Protein AF-A0A520PV38-F1 (afdb_monomer_lite)

Foldseek 3Di:
DPPPPLLVVLLVQLCVLPVVCNVVLVDPPAFCVVVVVDDPVSVVSLQVVLCVQQVHHDDPVPDDSNCRRHSVSVSVSRD

Sequence (79 aa):
MTKINKKEIVKKILIEIKPEIKSSLNNNKINLINDGIIDSFDIIRIIHEIDKINKRKIDPKNVHNVSFSSIENIAKLLH

Secondary structure (DSSP, 8-state):
-----HHHHHHHHHHHH-GGGGGGGG-TT--TTTTTSS-HHHHHHHHHHHHHHHTSPPPGGG--GGGGSSHHHHHTT--

Structure (mmCIF, N/CA/C/O backbone):
data_AF-A0A520PV38-F1
#
_entry.id   AF-A0A520PV38-F1
#
loop_
_atom_site.group_PDB
_atom_site.id
_atom_site.type_symbol
_atom_site.label_atom_id
_atom_site.label_alt_id
_atom_site.label_comp_id
_atom_site.label_asym_id
_atom_site.label_entity_id
_atom_site.label_seq_id
_atom_site.pdbx_PDB_ins_code
_atom_site.Cartn_x
_atom_site.Cartn_y
_atom_site.Cartn_z
_atom_site.occupancy
_atom_site.B_iso_or_equiv
_atom_site.auth_seq_id
_atom_site.auth_comp_id
_atom_site.auth_asym_id
_atom_site.auth_atom_id
_atom_site.pdbx_PDB_model_num
ATOM 1 N N . MET A 1 1 ? -5.510 12.200 23.438 1.00 39.44 1 MET A N 1
ATOM 2 C CA . MET A 1 1 ? -5.835 11.667 22.095 1.00 39.44 1 MET A CA 1
ATOM 3 C C . MET A 1 1 ? -4.538 11.434 21.337 1.00 39.44 1 MET A C 1
ATOM 5 O O . MET A 1 1 ? -3.906 12.391 20.909 1.00 39.44 1 MET A O 1
ATOM 9 N N . THR A 1 2 ? -4.086 10.187 21.238 1.00 47.12 2 THR A N 1
ATOM 10 C CA . THR A 1 2 ? -2.909 9.815 20.443 1.00 47.12 2 THR A CA 1
ATOM 11 C C . THR A 1 2 ? -3.230 10.049 18.971 1.00 47.12 2 THR A C 1
ATOM 13 O O . THR A 1 2 ? -4.093 9.392 18.398 1.00 47.12 2 THR A O 1
ATOM 16 N N . LYS A 1 3 ? -2.575 11.039 18.362 1.00 57.91 3 LYS A N 1
ATOM 17 C CA . LYS A 1 3 ? -2.690 11.341 16.934 1.00 57.91 3 LYS A CA 1
ATOM 18 C C . LYS A 1 3 ? -2.200 10.103 16.176 1.00 57.91 3 LYS A C 1
ATOM 20 O O . LYS A 1 3 ? -1.002 9.834 16.161 1.00 57.91 3 LYS A O 1
ATOM 25 N N . ILE A 1 4 ? -3.112 9.305 15.622 1.00 70.00 4 ILE A N 1
ATOM 26 C CA . ILE A 1 4 ? -2.746 8.124 14.835 1.00 70.00 4 ILE A CA 1
ATOM 27 C C . ILE A 1 4 ? -1.897 8.606 13.657 1.00 70.00 4 ILE A C 1
ATOM 29 O O . ILE A 1 4 ? -2.368 9.359 12.801 1.00 70.00 4 ILE A O 1
ATOM 33 N N . ASN A 1 5 ? -0.627 8.205 13.625 1.00 89.50 5 ASN A N 1
ATOM 34 C CA . ASN A 1 5 ? 0.268 8.583 12.545 1.00 89.50 5 ASN A CA 1
ATOM 35 C C . ASN A 1 5 ? 0.020 7.661 11.344 1.00 89.50 5 ASN A C 1
ATOM 37 O O . ASN A 1 5 ? 0.619 6.592 11.232 1.00 89.50 5 ASN A O 1
ATOM 41 N N . LYS A 1 6 ? -0.884 8.083 10.450 1.00 92.56 6 LYS A N 1
ATOM 42 C CA . LYS A 1 6 ? -1.267 7.339 9.236 1.00 92.56 6 LYS A CA 1
ATOM 43 C C . LYS A 1 6 ? -0.051 6.915 8.401 1.00 92.56 6 LYS A C 1
ATOM 45 O O . LYS A 1 6 ? -0.039 5.810 7.875 1.00 92.56 6 LYS A O 1
ATOM 50 N N . LYS A 1 7 ? 1.009 7.732 8.345 1.00 92.44 7 LYS A N 1
ATOM 51 C CA . LYS A 1 7 ? 2.244 7.387 7.620 1.00 92.44 7 LYS A CA 1
ATOM 52 C C . LYS A 1 7 ? 2.977 6.198 8.240 1.00 92.44 7 LYS A C 1
ATOM 54 O O . LYS A 1 7 ? 3.474 5.346 7.516 1.00 92.44 7 LYS A O 1
ATOM 59 N N . GLU A 1 8 ? 3.022 6.119 9.567 1.00 92.62 8 GLU A N 1
ATOM 60 C CA . GLU A 1 8 ? 3.643 4.986 10.263 1.00 92.62 8 GLU A CA 1
ATOM 61 C C . GLU A 1 8 ? 2.831 3.702 10.088 1.00 92.62 8 GLU A C 1
ATOM 63 O O . GLU A 1 8 ? 3.410 2.629 9.958 1.00 92.62 8 GLU A O 1
ATOM 68 N N . ILE A 1 9 ? 1.500 3.800 10.009 1.00 94.19 9 ILE A N 1
ATOM 69 C CA . ILE A 1 9 ? 0.653 2.655 9.646 1.00 94.19 9 ILE A CA 1
ATOM 70 C C . ILE A 1 9 ? 0.997 2.169 8.238 1.00 94.19 9 ILE A C 1
ATOM 72 O O . ILE A 1 9 ? 1.258 0.985 8.054 1.00 94.19 9 ILE A O 1
ATOM 76 N N . VAL A 1 10 ? 1.066 3.076 7.261 1.00 94.75 10 VAL A N 1
ATOM 77 C CA . VAL A 1 10 ? 1.432 2.719 5.884 1.00 94.75 10 VAL A CA 1
ATOM 78 C C . VAL A 1 10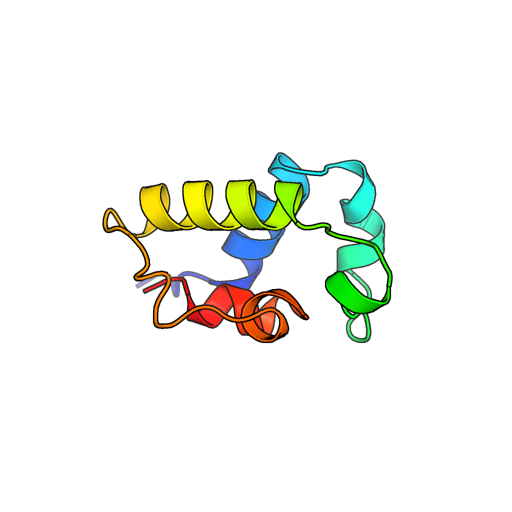 ? 2.806 2.057 5.826 1.00 94.75 10 VAL A C 1
ATOM 80 O O . VAL A 1 10 ? 2.944 1.020 5.189 1.00 94.75 10 VAL A O 1
ATOM 83 N N . LYS A 1 11 ? 3.815 2.594 6.523 1.00 94.12 11 LYS A N 1
ATOM 84 C CA . LYS A 1 11 ? 5.140 1.958 6.588 1.00 94.12 11 LYS A CA 1
ATOM 85 C C . LYS A 1 11 ? 5.069 0.533 7.133 1.00 94.12 11 LYS A C 1
ATOM 87 O O . LYS A 1 11 ? 5.745 -0.339 6.601 1.00 94.12 11 LYS A O 1
ATOM 92 N N . LYS A 1 12 ? 4.258 0.288 8.168 1.00 94.75 12 LYS A N 1
ATOM 93 C CA . LYS A 1 12 ? 4.068 -1.062 8.717 1.00 94.75 12 LYS A CA 1
ATOM 94 C C . LYS A 1 12 ? 3.443 -2.005 7.692 1.00 94.75 12 LYS A C 1
ATOM 96 O O . LYS A 1 12 ? 4.001 -3.072 7.488 1.00 94.75 12 LYS A O 1
ATOM 101 N N . ILE A 1 13 ? 2.378 -1.580 7.008 1.00 95.31 13 ILE A N 1
ATOM 102 C CA . ILE A 1 13 ? 1.733 -2.360 5.936 1.00 95.31 13 ILE A CA 1
ATOM 103 C C . ILE A 1 13 ? 2.745 -2.696 4.833 1.00 95.31 13 ILE A C 1
ATOM 105 O O . ILE A 1 13 ? 2.859 -3.841 4.413 1.00 95.31 13 ILE A O 1
ATOM 109 N N . LEU A 1 14 ? 3.517 -1.703 4.387 1.00 94.94 14 LEU A N 1
ATOM 110 C CA . LEU A 1 14 ? 4.522 -1.873 3.339 1.00 94.94 14 LEU A CA 1
ATO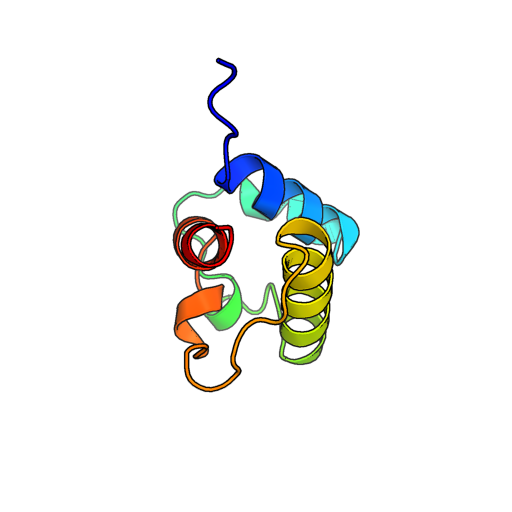M 111 C C . LEU A 1 14 ? 5.621 -2.869 3.747 1.00 94.94 14 LEU A C 1
ATOM 113 O O . LEU A 1 14 ? 5.993 -3.722 2.948 1.00 94.94 14 LEU A O 1
ATOM 117 N N . ILE A 1 15 ? 6.104 -2.803 4.991 1.00 95.12 15 ILE A N 1
ATOM 118 C CA . ILE A 1 15 ? 7.103 -3.746 5.526 1.00 95.12 15 ILE A CA 1
ATOM 119 C C . ILE A 1 15 ? 6.507 -5.145 5.729 1.00 95.12 15 ILE A C 1
ATOM 121 O O . ILE A 1 15 ? 7.216 -6.129 5.559 1.00 95.12 15 ILE A O 1
ATOM 125 N N . GLU A 1 16 ? 5.231 -5.253 6.095 1.00 94.62 16 GLU A N 1
ATOM 126 C CA . GLU A 1 16 ? 4.541 -6.537 6.251 1.00 94.62 16 GLU A CA 1
ATOM 127 C C . GLU A 1 16 ? 4.359 -7.252 4.908 1.00 94.62 16 GLU A C 1
ATOM 129 O O . GLU A 1 16 ? 4.590 -8.454 4.808 1.00 94.62 16 GLU A O 1
ATOM 134 N N . ILE A 1 17 ? 3.999 -6.504 3.863 1.00 94.06 17 ILE A N 1
ATOM 135 C CA . ILE A 1 17 ? 3.811 -7.042 2.511 1.00 94.06 17 ILE A CA 1
ATOM 136 C C . ILE A 1 17 ? 5.153 -7.366 1.853 1.00 94.06 17 ILE A C 1
ATOM 138 O O . ILE A 1 17 ? 5.254 -8.373 1.148 1.00 94.06 17 ILE A O 1
ATOM 142 N N . LYS A 1 18 ? 6.159 -6.509 2.065 1.00 93.38 18 LYS A N 1
ATOM 143 C CA . LYS A 1 18 ? 7.434 -6.556 1.348 1.00 93.38 18 LYS A CA 1
ATOM 144 C C . LYS A 1 18 ? 8.607 -6.144 2.249 1.00 93.38 18 LYS A C 1
ATOM 146 O O . LYS A 1 18 ? 9.099 -5.018 2.160 1.00 93.38 18 LYS A O 1
ATOM 151 N N . PRO A 1 19 ? 9.062 -7.014 3.166 1.00 92.62 19 PRO A N 1
ATOM 152 C CA . PRO A 1 19 ? 10.061 -6.665 4.181 1.00 92.62 19 PRO A CA 1
ATOM 153 C C . PRO A 1 19 ? 11.371 -6.089 3.624 1.00 92.62 19 PRO A C 1
ATOM 155 O O . PRO A 1 19 ? 12.015 -5.264 4.279 1.00 92.62 19 PRO A O 1
ATOM 158 N N . GLU A 1 20 ? 11.760 -6.486 2.411 1.00 91.75 20 GLU A N 1
ATOM 159 C CA . GLU A 1 20 ? 12.987 -6.064 1.738 1.00 91.75 20 GLU A CA 1
ATOM 160 C C . GLU A 1 20 ? 13.039 -4.558 1.429 1.00 91.75 20 GLU A C 1
ATOM 162 O O . GLU A 1 20 ? 14.128 -3.988 1.346 1.00 91.75 20 GLU A O 1
ATOM 167 N N . ILE A 1 21 ? 11.893 -3.870 1.337 1.00 91.12 21 ILE A N 1
ATOM 168 C CA . ILE A 1 21 ? 11.855 -2.434 1.002 1.00 91.12 21 ILE A CA 1
ATOM 169 C C . ILE A 1 21 ? 12.099 -1.534 2.215 1.00 91.12 21 ILE A C 1
ATOM 171 O O . ILE A 1 21 ? 12.199 -0.317 2.062 1.00 91.12 21 ILE A O 1
ATOM 175 N N . LYS A 1 22 ? 12.215 -2.103 3.425 1.00 90.12 22 LYS A N 1
ATOM 176 C CA . LYS A 1 22 ? 12.367 -1.354 4.684 1.00 90.12 22 LYS A CA 1
ATOM 177 C C . LYS A 1 22 ? 13.478 -0.303 4.620 1.00 90.12 22 LYS A C 1
ATOM 179 O O . LYS A 1 22 ? 13.291 0.810 5.106 1.00 90.12 22 LYS A O 1
ATOM 184 N N . SER A 1 23 ? 14.611 -0.638 4.005 1.00 86.81 23 SER A N 1
ATOM 185 C CA . SER A 1 23 ? 15.743 0.281 3.836 1.00 86.81 23 SER A CA 1
ATOM 186 C C . SER A 1 23 ? 15.420 1.436 2.881 1.00 86.81 23 SER A C 1
ATOM 188 O O . SER A 1 23 ? 15.830 2.570 3.121 1.00 86.81 23 SER A O 1
ATOM 190 N N . SER A 1 24 ? 14.635 1.166 1.837 1.00 85.38 24 SER A N 1
ATOM 191 C CA . SER A 1 24 ? 14.236 2.129 0.806 1.00 85.38 24 SER A CA 1
ATOM 192 C C . SER A 1 24 ? 13.196 3.139 1.307 1.00 85.38 24 SER A C 1
ATOM 194 O O . SER A 1 24 ? 13.194 4.287 0.868 1.00 85.38 24 SER A O 1
ATOM 196 N N . LEU A 1 25 ? 12.358 2.761 2.282 1.00 84.44 25 LEU A N 1
ATOM 197 C CA . LEU A 1 25 ? 11.307 3.628 2.847 1.00 84.44 25 LEU A CA 1
ATOM 198 C C . LEU A 1 25 ? 11.835 4.831 3.648 1.00 84.44 25 LEU A C 1
ATOM 200 O O . LEU A 1 25 ? 11.065 5.739 3.960 1.00 84.44 25 LEU A O 1
ATOM 204 N N . ASN A 1 26 ? 13.126 4.854 3.985 1.00 80.31 26 ASN A N 1
ATOM 205 C CA . ASN A 1 26 ? 13.757 5.993 4.659 1.00 80.31 26 ASN A CA 1
ATOM 206 C C . ASN A 1 26 ? 14.162 7.114 3.685 1.00 80.31 26 ASN A C 1
ATOM 208 O O . ASN A 1 26 ? 14.573 8.189 4.121 1.00 80.31 26 ASN A O 1
ATOM 212 N N . ASN A 1 27 ? 14.054 6.883 2.373 1.00 79.69 27 ASN A N 1
ATOM 213 C CA . ASN A 1 27 ? 14.351 7.886 1.362 1.00 79.69 27 ASN A CA 1
ATOM 214 C C . ASN A 1 27 ? 13.100 8.717 1.035 1.00 79.69 27 ASN A C 1
ATOM 216 O O . ASN A 1 27 ? 12.179 8.247 0.374 1.00 79.69 27 ASN A O 1
ATOM 220 N N . ASN A 1 28 ? 13.096 9.990 1.434 1.00 71.12 28 ASN A N 1
ATOM 221 C CA . ASN A 1 28 ? 11.958 10.898 1.233 1.00 71.12 28 ASN A CA 1
ATOM 222 C C . ASN A 1 28 ? 11.654 11.240 -0.241 1.00 71.12 28 ASN A C 1
ATOM 224 O O . ASN A 1 28 ? 10.663 11.919 -0.503 1.00 71.12 28 ASN A O 1
ATOM 228 N N . LYS A 1 29 ? 12.500 10.837 -1.198 1.00 82.44 29 LYS A N 1
ATOM 229 C CA . LYS A 1 29 ? 12.312 11.115 -2.635 1.00 82.44 29 LYS A CA 1
ATOM 230 C C . LYS A 1 29 ? 11.853 9.904 -3.451 1.00 82.44 29 LYS A C 1
ATOM 232 O O . LYS A 1 29 ? 11.769 10.013 -4.669 1.00 82.44 29 LYS A O 1
ATOM 237 N N . ILE A 1 30 ? 11.588 8.772 -2.804 1.00 88.81 30 ILE A N 1
ATOM 238 C CA . ILE A 1 30 ? 11.232 7.533 -3.495 1.00 88.81 30 ILE A CA 1
ATOM 239 C C . ILE A 1 30 ? 9.811 7.594 -4.067 1.00 88.81 30 ILE A C 1
ATOM 241 O O . ILE A 1 30 ? 8.877 8.030 -3.388 1.00 88.81 30 ILE A O 1
ATOM 245 N N . ASN A 1 31 ? 9.641 7.136 -5.305 1.00 93.31 31 ASN A N 1
ATOM 246 C CA . ASN A 1 31 ? 8.339 6.861 -5.892 1.00 93.31 31 ASN A CA 1
ATOM 247 C C . ASN A 1 31 ? 8.128 5.348 -5.935 1.00 93.31 31 ASN A C 1
ATOM 249 O O . ASN A 1 31 ? 8.760 4.643 -6.716 1.00 93.31 31 ASN A O 1
ATOM 253 N N . LEU A 1 32 ? 7.207 4.848 -5.113 1.00 93.50 32 LEU A N 1
ATOM 254 C CA . LEU A 1 32 ? 7.054 3.411 -4.884 1.00 93.50 32 LEU A CA 1
ATOM 255 C C . LEU A 1 32 ? 6.706 2.635 -6.167 1.00 93.50 32 LEU A C 1
ATOM 257 O O . LEU A 1 32 ? 7.130 1.493 -6.312 1.00 93.50 32 LEU A O 1
ATOM 261 N N . ILE A 1 33 ? 5.975 3.246 -7.103 1.00 93.38 33 ILE A N 1
ATOM 262 C CA . ILE A 1 33 ? 5.611 2.599 -8.372 1.00 93.38 33 ILE A CA 1
ATOM 263 C C . ILE A 1 33 ? 6.720 2.779 -9.405 1.00 93.38 33 ILE A C 1
ATOM 265 O O . ILE A 1 33 ? 7.191 1.804 -9.981 1.00 93.38 33 ILE A O 1
ATOM 269 N N . ASN A 1 34 ? 7.131 4.026 -9.655 1.00 92.44 34 ASN A N 1
ATOM 270 C CA . ASN A 1 34 ? 8.058 4.326 -10.749 1.00 92.44 34 ASN A CA 1
ATOM 271 C C . ASN A 1 34 ? 9.451 3.732 -10.504 1.00 92.44 34 ASN A C 1
ATOM 273 O O . ASN A 1 34 ? 10.120 3.360 -11.463 1.00 92.44 34 ASN A O 1
ATOM 277 N N . ASP A 1 35 ? 9.858 3.609 -9.238 1.00 91.62 35 ASP A N 1
ATOM 278 C CA . ASP A 1 35 ? 11.137 3.008 -8.853 1.00 91.62 35 ASP A CA 1
ATOM 279 C C . ASP A 1 35 ? 11.047 1.469 -8.747 1.00 91.62 35 ASP A C 1
ATOM 281 O O . ASP A 1 35 ? 12.002 0.820 -8.324 1.00 91.62 35 ASP A O 1
ATOM 285 N N . GLY A 1 36 ? 9.902 0.866 -9.101 1.00 90.81 36 GLY A N 1
ATOM 286 C CA . GLY A 1 36 ? 9.701 -0.588 -9.104 1.00 90.81 36 GLY A CA 1
ATOM 287 C C . GLY A 1 36 ? 9.666 -1.228 -7.712 1.00 90.81 36 GLY A C 1
ATOM 288 O O . GLY A 1 36 ? 9.903 -2.427 -7.575 1.00 90.81 36 GLY A O 1
ATOM 289 N N . ILE A 1 37 ? 9.393 -0.441 -6.667 1.00 93.38 37 ILE A N 1
ATOM 290 C CA . ILE A 1 37 ? 9.371 -0.913 -5.275 1.00 93.38 37 ILE A CA 1
ATOM 291 C C . ILE A 1 37 ? 8.123 -1.752 -5.015 1.00 93.38 37 ILE A C 1
ATOM 293 O O . ILE A 1 37 ? 8.211 -2.796 -4.367 1.00 93.38 37 ILE A O 1
ATOM 297 N N . ILE A 1 38 ? 6.979 -1.312 -5.537 1.00 93.31 38 ILE A N 1
ATOM 298 C CA . ILE A 1 38 ? 5.706 -2.029 -5.473 1.00 93.31 38 ILE A CA 1
ATOM 299 C C . ILE A 1 38 ? 5.157 -2.265 -6.879 1.00 93.31 38 ILE A C 1
ATOM 301 O O . ILE A 1 38 ? 5.298 -1.420 -7.763 1.00 93.31 38 ILE A O 1
ATOM 305 N N . ASP A 1 39 ? 4.495 -3.401 -7.065 1.00 92.44 39 ASP A N 1
ATOM 306 C CA . ASP A 1 39 ? 3.810 -3.752 -8.307 1.00 92.44 39 ASP A CA 1
ATOM 307 C C . ASP A 1 39 ? 2.280 -3.838 -8.137 1.00 92.44 39 ASP A C 1
ATOM 309 O O . ASP A 1 39 ? 1.708 -3.474 -7.106 1.00 92.44 39 ASP A O 1
ATOM 313 N N . SER A 1 40 ? 1.584 -4.310 -9.175 1.00 91.06 40 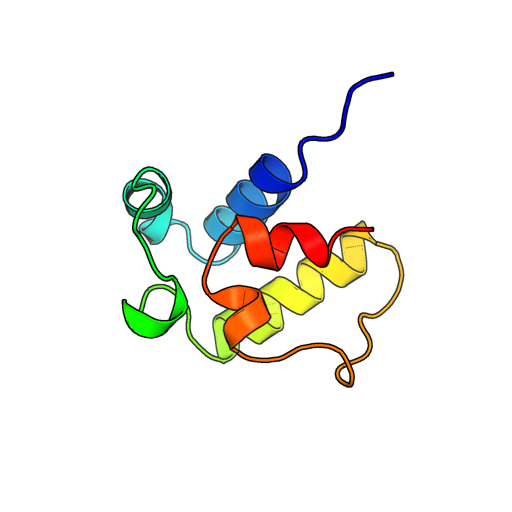SER A N 1
ATOM 314 C CA . SER A 1 40 ? 0.129 -4.484 -9.143 1.00 91.06 40 SER A CA 1
ATOM 315 C C . SER A 1 40 ? -0.353 -5.471 -8.074 1.00 91.06 40 SER A C 1
ATOM 317 O O . SER A 1 40 ? -1.436 -5.275 -7.524 1.00 91.06 40 SER A O 1
ATOM 319 N N . PHE A 1 41 ? 0.411 -6.522 -7.765 1.00 93.44 41 PHE A N 1
ATOM 320 C CA . PHE A 1 41 ? 0.043 -7.483 -6.723 1.00 93.44 41 PHE A CA 1
ATOM 321 C C . PHE A 1 41 ? 0.246 -6.889 -5.331 1.00 93.44 41 PHE A C 1
ATOM 323 O O . PHE A 1 41 ? -0.611 -7.067 -4.461 1.00 93.44 41 PHE A O 1
ATOM 330 N N . ASP A 1 42 ? 1.326 -6.134 -5.139 1.00 94.62 42 ASP A N 1
ATOM 331 C CA . ASP A 1 42 ? 1.574 -5.382 -3.911 1.00 94.62 42 ASP A CA 1
ATOM 332 C C . ASP A 1 42 ? 0.446 -4.370 -3.657 1.00 94.62 42 ASP A C 1
ATOM 334 O O . ASP A 1 42 ? -0.082 -4.301 -2.549 1.00 94.62 42 ASP A O 1
ATOM 338 N N . ILE A 1 43 ? -0.010 -3.650 -4.690 1.00 93.56 43 ILE A N 1
ATOM 339 C CA . ILE A 1 43 ? -1.147 -2.717 -4.595 1.00 93.56 43 ILE A CA 1
ATOM 340 C C . ILE A 1 43 ? -2.417 -3.420 -4.098 1.00 93.56 43 ILE A C 1
ATOM 342 O O . ILE A 1 43 ? -3.081 -2.912 -3.191 1.00 93.56 43 ILE A O 1
ATOM 346 N N . ILE A 1 44 ? -2.749 -4.596 -4.640 1.00 92.94 44 ILE A N 1
ATOM 347 C CA . ILE A 1 44 ? -3.927 -5.367 -4.205 1.00 92.94 44 ILE A CA 1
ATOM 348 C C . ILE A 1 44 ? -3.817 -5.728 -2.715 1.00 92.94 44 ILE A C 1
ATOM 350 O O . ILE A 1 44 ? -4.792 -5.596 -1.972 1.00 92.94 44 ILE A O 1
ATOM 354 N N . ARG A 1 45 ? -2.627 -6.135 -2.257 1.00 95.31 45 ARG A N 1
ATOM 355 C CA . ARG A 1 45 ? -2.374 -6.448 -0.841 1.00 95.31 45 ARG A CA 1
ATOM 356 C C . ARG A 1 45 ? -2.476 -5.209 0.049 1.00 95.31 45 ARG A C 1
ATOM 358 O O . ARG A 1 45 ? -3.083 -5.282 1.113 1.00 95.31 45 ARG A O 1
ATOM 365 N N . ILE A 1 46 ? -1.947 -4.066 -0.394 1.00 95.12 46 ILE A N 1
ATOM 366 C CA . ILE A 1 46 ? -2.039 -2.791 0.335 1.00 95.12 46 ILE A CA 1
ATOM 367 C C . ILE A 1 46 ? -3.506 -2.392 0.519 1.00 95.12 46 ILE A C 1
ATOM 369 O O . ILE A 1 46 ? -3.904 -2.037 1.627 1.00 95.12 46 ILE A O 1
ATOM 373 N N . ILE A 1 47 ? -4.321 -2.476 -0.540 1.00 93.62 47 ILE A N 1
ATOM 374 C CA . ILE A 1 47 ? -5.762 -2.186 -0.468 1.00 93.62 47 ILE A CA 1
ATOM 375 C C . ILE A 1 47 ? -6.438 -3.097 0.560 1.00 93.62 47 ILE A C 1
ATOM 377 O O . ILE A 1 47 ? -7.178 -2.609 1.411 1.00 93.62 47 ILE A O 1
ATOM 381 N N . HIS A 1 48 ? -6.143 -4.399 0.529 1.00 93.69 48 HIS A N 1
ATOM 382 C CA . HIS A 1 48 ? -6.714 -5.371 1.464 1.00 93.69 48 HIS A CA 1
ATOM 383 C C . HIS A 1 48 ? -6.387 -5.058 2.932 1.00 93.69 48 HIS A C 1
ATOM 385 O O . HIS A 1 48 ? -7.273 -5.110 3.786 1.00 93.69 48 HIS A O 1
ATOM 391 N N . GLU A 1 49 ? -5.144 -4.683 3.242 1.00 94.88 49 GLU A N 1
ATOM 392 C CA . GLU A 1 49 ? -4.771 -4.289 4.608 1.00 94.88 49 GLU A CA 1
ATOM 393 C C . GLU A 1 49 ? -5.428 -2.970 5.038 1.00 94.88 49 GLU A C 1
ATOM 395 O O . GLU A 1 49 ? -5.885 -2.840 6.177 1.00 94.88 49 GLU A O 1
ATOM 400 N N . ILE A 1 50 ? -5.555 -1.999 4.128 1.00 93.44 50 ILE A N 1
ATOM 401 C CA . ILE A 1 50 ? -6.255 -0.742 4.422 1.00 93.44 50 ILE A CA 1
ATOM 402 C C . ILE A 1 50 ? -7.748 -0.987 4.678 1.00 93.44 50 ILE A C 1
ATOM 404 O O . ILE A 1 50 ? -8.304 -0.401 5.608 1.00 93.44 50 ILE A O 1
ATOM 408 N N . ASP A 1 51 ? -8.393 -1.875 3.921 1.00 93.31 51 ASP A N 1
ATOM 409 C CA . ASP A 1 51 ? -9.800 -2.243 4.113 1.00 93.31 51 ASP A CA 1
ATOM 410 C C . ASP A 1 51 ? -10.052 -2.833 5.507 1.00 93.31 51 ASP A C 1
ATOM 412 O O . ASP A 1 51 ? -11.027 -2.468 6.178 1.00 93.31 51 ASP A O 1
ATOM 416 N N . LYS A 1 52 ? -9.149 -3.703 5.983 1.00 92.56 52 LYS A N 1
ATOM 417 C CA . LYS A 1 52 ? -9.210 -4.255 7.347 1.00 92.56 52 LYS A CA 1
ATOM 418 C C . LYS A 1 52 ? -9.121 -3.157 8.404 1.00 92.56 52 LYS A C 1
ATOM 420 O O . LYS A 1 52 ? -9.883 -3.178 9.371 1.00 92.56 52 LYS A O 1
ATOM 425 N N . ILE A 1 53 ? -8.209 -2.201 8.220 1.00 91.25 53 ILE A N 1
ATOM 426 C CA . ILE A 1 53 ? -7.985 -1.103 9.171 1.00 91.25 53 ILE A CA 1
ATOM 427 C C . ILE A 1 53 ? -9.179 -0.148 9.190 1.00 91.25 53 ILE A C 1
ATOM 429 O O . ILE A 1 53 ? -9.674 0.198 10.263 1.00 91.25 53 ILE A O 1
ATOM 433 N N . ASN A 1 54 ? -9.676 0.237 8.015 1.00 90.38 54 ASN A N 1
ATOM 434 C CA . ASN A 1 54 ? -10.814 1.140 7.879 1.00 90.38 54 ASN A CA 1
ATOM 435 C C . ASN A 1 54 ? -12.148 0.474 8.276 1.00 90.38 54 ASN A C 1
ATOM 437 O O . ASN A 1 54 ? -13.150 1.169 8.449 1.00 90.38 54 ASN A O 1
ATOM 441 N N . LYS A 1 55 ? -12.194 -0.866 8.380 1.00 88.50 55 LYS A N 1
ATOM 442 C CA . LYS A 1 55 ? -13.420 -1.675 8.545 1.00 88.50 55 LYS A CA 1
ATOM 443 C C . LYS A 1 55 ? -14.481 -1.402 7.469 1.00 88.50 55 LYS A C 1
ATOM 445 O O . LYS A 1 55 ? -15.671 -1.626 7.683 1.00 88.50 55 LYS A O 1
ATOM 450 N N . ARG A 1 56 ? -14.052 -0.904 6.309 1.00 87.88 56 ARG A N 1
ATOM 451 C CA . ARG A 1 56 ? -14.878 -0.615 5.132 1.00 87.88 56 ARG A CA 1
ATOM 452 C C . ARG A 1 56 ? -14.033 -0.803 3.884 1.00 87.88 56 ARG A C 1
ATOM 454 O O . ARG A 1 56 ? -12.839 -0.520 3.913 1.00 87.88 56 ARG A O 1
ATOM 461 N N . LYS A 1 57 ? -14.678 -1.228 2.800 1.00 88.50 57 LYS A N 1
ATOM 462 C CA . LYS A 1 57 ? -14.015 -1.390 1.508 1.00 88.50 57 LYS A CA 1
ATOM 463 C C . LYS A 1 57 ? -13.724 -0.035 0.882 1.00 88.50 57 LYS A C 1
ATOM 465 O O . LYS A 1 57 ? -14.607 0.825 0.840 1.00 88.50 57 LYS A O 1
ATOM 470 N N . ILE A 1 58 ? -12.513 0.141 0.374 1.00 87.19 58 ILE A N 1
ATOM 471 C CA . ILE A 1 58 ? -12.186 1.237 -0.524 1.00 87.19 58 ILE A CA 1
ATOM 472 C C . ILE A 1 58 ? -12.962 1.027 -1.827 1.00 87.19 58 ILE A C 1
ATOM 474 O O . ILE A 1 58 ? -12.944 -0.055 -2.410 1.00 87.19 58 ILE A O 1
ATOM 478 N N . ASP A 1 59 ? -13.648 2.069 -2.294 1.00 85.25 59 ASP A N 1
ATOM 479 C CA . ASP A 1 59 ? -14.256 2.057 -3.622 1.00 85.25 59 ASP A CA 1
ATOM 480 C C . ASP A 1 59 ? -13.137 2.109 -4.680 1.00 85.25 59 ASP A C 1
ATOM 482 O O . ASP A 1 59 ? -12.407 3.109 -4.724 1.00 85.25 59 ASP A O 1
ATOM 486 N N . PRO A 1 60 ? -13.004 1.088 -5.554 1.00 80.44 60 PRO A N 1
ATOM 487 C CA . PRO A 1 60 ? -12.026 1.086 -6.643 1.00 80.44 60 PRO A CA 1
ATOM 488 C C . PRO A 1 60 ? -12.146 2.321 -7.546 1.00 80.44 60 PRO A C 1
ATOM 490 O O . PRO A 1 60 ? -11.154 2.755 -8.124 1.00 80.44 60 PRO A O 1
ATOM 493 N N . LYS A 1 61 ? -13.349 2.919 -7.591 1.00 85.12 61 LYS A N 1
ATOM 494 C CA . LYS A 1 61 ? -13.698 4.238 -8.145 1.00 85.12 61 LYS A CA 1
ATOM 495 C C . LYS A 1 61 ? -12.653 5.320 -7.866 1.00 85.12 61 LYS A C 1
ATOM 497 O O . LYS A 1 61 ? -12.303 6.130 -8.719 1.00 85.12 61 LYS A O 1
ATOM 502 N N . ASN A 1 62 ? -12.191 5.321 -6.621 1.00 83.19 62 ASN A N 1
ATOM 503 C CA . ASN A 1 62 ? -11.445 6.410 -6.003 1.00 83.19 62 ASN A CA 1
ATOM 504 C C . ASN A 1 62 ? -9.943 6.113 -5.895 1.00 83.19 62 ASN A C 1
ATOM 506 O O . ASN A 1 62 ? -9.213 6.835 -5.212 1.00 83.19 62 ASN A O 1
ATOM 510 N N . VAL A 1 63 ? -9.477 5.036 -6.529 1.00 87.69 63 VAL A N 1
ATOM 511 C CA . VAL A 1 63 ? -8.099 4.565 -6.431 1.00 87.69 63 VAL A CA 1
ATOM 512 C C . VAL A 1 63 ? -7.453 4.560 -7.809 1.00 87.69 63 VAL A C 1
ATOM 514 O O . VAL A 1 63 ? -7.953 3.960 -8.756 1.00 87.69 63 VAL A O 1
ATOM 517 N N . HIS A 1 64 ? -6.294 5.204 -7.906 1.00 90.00 64 HIS A N 1
ATOM 518 C CA . HIS A 1 64 ? -5.488 5.263 -9.119 1.00 90.00 64 HIS A CA 1
ATOM 519 C C . HIS A 1 64 ? -4.041 4.898 -8.790 1.00 90.00 64 HIS A C 1
ATOM 521 O O . HIS A 1 64 ? -3.645 4.930 -7.627 1.00 90.00 64 HIS A O 1
ATOM 527 N N . ASN A 1 65 ? -3.214 4.629 -9.803 1.00 86.44 65 ASN A N 1
ATOM 528 C CA . ASN A 1 65 ? -1.787 4.341 -9.596 1.00 86.44 65 ASN A CA 1
ATOM 529 C C . ASN A 1 65 ? -1.108 5.430 -8.745 1.00 86.44 65 ASN A C 1
ATOM 531 O O . ASN A 1 65 ? -0.383 5.135 -7.803 1.00 86.44 65 ASN A O 1
ATOM 535 N N . VAL A 1 66 ? -1.427 6.707 -8.977 1.00 90.50 66 VAL A N 1
ATOM 536 C CA . VAL A 1 66 ? -0.871 7.820 -8.187 1.00 90.50 66 VAL A CA 1
ATOM 537 C C . VAL A 1 66 ? -1.208 7.746 -6.688 1.00 90.50 66 VAL A C 1
ATOM 539 O O . VAL A 1 66 ? -0.462 8.280 -5.869 1.00 90.50 66 VAL A O 1
ATOM 542 N N . SER A 1 67 ? -2.278 7.046 -6.299 1.00 93.88 67 SER A N 1
ATOM 543 C CA . SER A 1 67 ? -2.627 6.816 -4.893 1.00 93.88 67 SER A CA 1
ATOM 544 C C . SER A 1 67 ? -1.573 5.983 -4.155 1.00 93.88 67 SER A C 1
ATOM 546 O O . SER A 1 67 ? -1.475 6.097 -2.936 1.00 93.88 67 SER A O 1
ATOM 548 N N . PHE A 1 68 ? -0.751 5.207 -4.872 1.00 94.94 68 PHE A N 1
ATOM 549 C CA . PHE A 1 68 ? 0.302 4.368 -4.292 1.00 94.94 68 PHE A CA 1
ATOM 550 C C . PHE A 1 68 ? 1.721 4.836 -4.619 1.00 94.94 68 PHE A C 1
ATOM 552 O O . PHE A 1 68 ? 2.677 4.143 -4.297 1.00 94.94 68 PHE A O 1
ATOM 559 N N . SER A 1 69 ? 1.896 6.018 -5.216 1.00 94.44 69 SER A N 1
ATOM 560 C CA . SER A 1 69 ? 3.228 6.519 -5.583 1.00 94.44 69 SER A CA 1
ATOM 561 C C . SER A 1 69 ? 4.093 6.929 -4.385 1.00 94.44 69 SER A C 1
ATOM 563 O O . SER A 1 69 ? 5.313 6.977 -4.507 1.00 94.44 69 SER A O 1
ATOM 565 N N . SER A 1 70 ? 3.493 7.219 -3.228 1.00 94.25 70 SER A N 1
ATOM 566 C CA . SER A 1 70 ? 4.211 7.607 -2.009 1.00 94.25 70 SER A CA 1
ATOM 567 C C . SER A 1 70 ? 3.458 7.208 -0.741 1.00 94.25 70 SER A C 1
ATOM 569 O O . SER A 1 70 ? 2.239 7.016 -0.754 1.00 94.25 70 SER A O 1
ATOM 571 N N . ILE A 1 71 ? 4.176 7.154 0.385 1.00 93.75 71 ILE A N 1
ATOM 572 C CA . ILE A 1 71 ? 3.596 6.903 1.715 1.00 93.75 71 ILE A CA 1
ATOM 573 C C . ILE A 1 71 ? 2.503 7.934 2.031 1.00 93.75 71 ILE A C 1
ATOM 575 O O . ILE A 1 71 ? 1.458 7.592 2.580 1.00 93.75 71 ILE A O 1
ATOM 579 N N . GLU A 1 72 ? 2.725 9.198 1.670 1.00 92.56 72 GLU A N 1
ATOM 580 C CA . GLU A 1 72 ? 1.773 10.294 1.842 1.00 92.56 72 GLU A CA 1
ATOM 581 C C . GLU A 1 72 ? 0.462 10.044 1.106 1.00 92.56 72 GLU A C 1
ATOM 583 O O . GLU A 1 72 ? -0.603 10.340 1.647 1.00 92.56 72 GLU A O 1
ATOM 588 N N . ASN A 1 73 ? 0.530 9.532 -0.123 1.00 94.12 73 ASN A N 1
ATOM 589 C CA . ASN A 1 73 ? -0.659 9.288 -0.926 1.00 94.12 73 ASN A CA 1
ATOM 590 C C . ASN A 1 73 ? -1.442 8.086 -0.402 1.00 94.12 73 ASN A C 1
ATOM 592 O O . ASN A 1 73 ? -2.652 8.203 -0.214 1.00 94.12 73 ASN A O 1
ATOM 596 N N . ILE A 1 74 ? -0.754 7.004 -0.035 1.00 94.31 74 ILE A N 1
ATOM 597 C CA . ILE A 1 74 ? -1.398 5.830 0.568 1.00 94.31 74 ILE A CA 1
ATOM 598 C C . ILE A 1 74 ? -2.049 6.216 1.904 1.00 94.31 74 ILE A C 1
ATOM 600 O O . ILE A 1 74 ? -3.170 5.811 2.199 1.00 94.31 74 ILE A O 1
ATOM 604 N N . ALA A 1 75 ? -1.400 7.071 2.699 1.00 93.44 75 ALA A N 1
ATOM 605 C CA . ALA A 1 75 ? -1.929 7.514 3.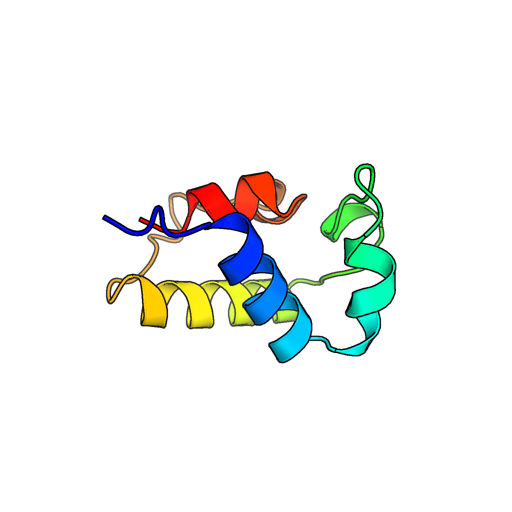987 1.00 93.44 75 ALA A CA 1
ATOM 606 C C . ALA A 1 75 ? -3.252 8.292 3.870 1.00 93.44 75 ALA A C 1
ATOM 608 O O . ALA A 1 75 ? -3.991 8.366 4.852 1.00 93.44 75 ALA A O 1
ATOM 609 N N . LYS A 1 76 ? -3.578 8.853 2.695 1.00 92.19 76 LYS A N 1
ATOM 610 C CA . LYS A 1 76 ? -4.877 9.501 2.441 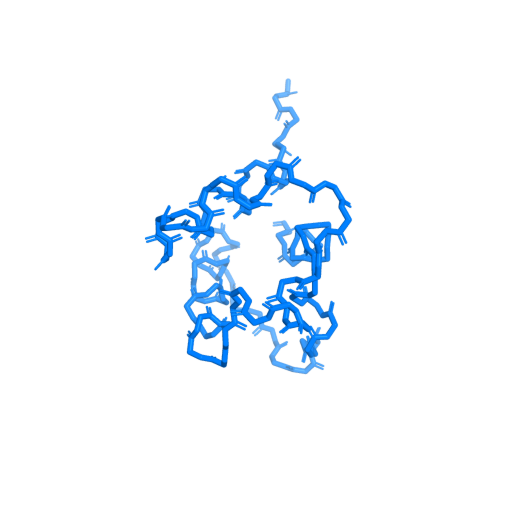1.00 92.19 76 LYS A CA 1
ATOM 611 C C . LYS A 1 76 ? -6.025 8.497 2.328 1.00 92.19 76 LYS A C 1
ATOM 613 O O . LYS A 1 76 ? -7.163 8.899 2.530 1.00 92.19 76 LYS A O 1
ATOM 618 N N . LEU A 1 77 ? -5.730 7.226 2.042 1.00 91.69 77 LEU A N 1
ATOM 619 C CA . LEU A 1 77 ? -6.715 6.143 1.953 1.00 91.69 77 LEU A CA 1
A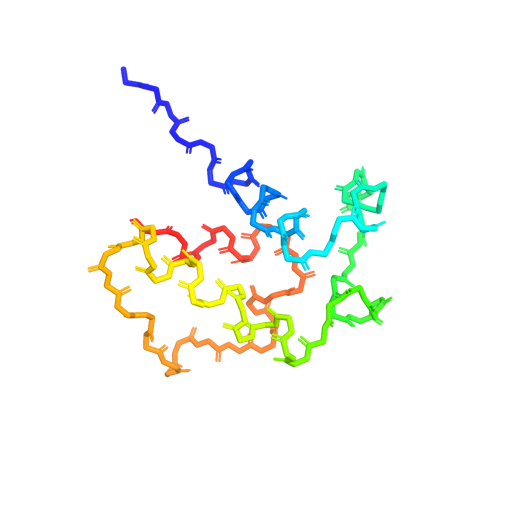TOM 620 C C . LEU A 1 77 ? -7.112 5.590 3.332 1.00 91.69 77 LEU A C 1
ATOM 622 O O . LEU A 1 77 ? -8.123 4.901 3.458 1.00 91.69 77 LEU A O 1
ATOM 626 N N . LEU A 1 78 ? -6.328 5.884 4.374 1.00 89.44 78 LEU A N 1
ATOM 627 C CA . LEU A 1 78 ? -6.674 5.577 5.761 1.00 89.44 78 LEU A CA 1
ATOM 628 C C . LEU A 1 78 ? -7.649 6.643 6.264 1.00 89.44 78 LEU A C 1
ATOM 630 O O . LEU A 1 78 ? -7.295 7.827 6.281 1.00 89.44 78 LEU A O 1
ATOM 634 N N . HIS A 1 79 ? -8.847 6.253 6.693 1.00 79.88 79 HIS A N 1
ATOM 635 C CA . HIS A 1 79 ? -9.905 7.179 7.110 1.00 79.88 79 HIS A CA 1
ATOM 636 C C . HIS A 1 79 ? -10.337 6.955 8.549 1.00 79.88 79 HIS A C 1
ATOM 638 O O . HIS A 1 79 ? -10.648 5.800 8.901 1.00 79.88 79 HIS A O 1
#

pLDDT: mean 88.92, std 9.67, range [39.44, 95.31]

Radius of gyration: 11.94 Å; chains: 1; bounding box: 31×19×33 Å